Protein AF-A0AA50RWH6-F1 (afdb_monomer)

Organism: NCBI:txid2839264

Radius of gyration: 11.53 Å; Cα contacts (8 Å, |Δi|>4): 106; chains: 1; bounding box: 30×17×28 Å

InterPro domains:
  IPR000033 LDLR class B repeat [PF00058] (34-54)
  IPR000033 LDLR class B repeat [SM00135] (13-55)
  IPR011042 Six-bladed beta-propeller, TolB-like [G3DSA:2.120.10.30] (1-60)

Foldseek 3Di:
DWDAPPVRHPIDDADDDCVPPVAWDDWDDDDQWIWTAGPVVRFIWIAGRPHRPPIDTPDD

pLDDT: mean 93.64, std 6.29, range [61.53, 98.44]

Nearest PDB structures (foldseek):
  1ijq-assembly2_B  TM=9.665E-01  e=7.535E-04  Homo sapiens
  1ijq-assembly1_A  TM=9.589E-01  e=1.713E-03  Homo sapiens
  3m0c-assembly1_C  TM=9.589E-01  e=1.713E-03  Homo sapiens
  3p5b-assembly1_L  TM=9.487E-01  e=1.817E-03  Homo sapiens
  3p5c-assembly1_L  TM=9.487E-01  e=2.297E-03  Homo sapiens

Secondary structure (DSSP, 8-state):
-EE--TTS-S-EE----TTT-SSEEEEEEETTEEEEEETTTTEEEEEETTT--S-EE---

Mean predicted aligned error: 2.87 Å

Solvent-accessible surface area (backbone atoms only — not comparable to full-atom values): 3639 Å² total; per-residue (Å²): 88,69,51,55,46,96,89,62,47,80,66,43,84,31,46,87,47,79,87,76,56,72,46,65,76,50,75,53,75,58,93,69,32,33,34,36,34,24,70,83,76,72,37,40,32,39,23,32,60,84,71,36,47,84,64,42,71,74,59,132

Structure (mmCIF, N/CA/C/O backbone):
data_AF-A0AA50RWH6-F1
#
_entry.id   AF-A0AA50RWH6-F1
#
loop_
_atom_site.group_PDB
_atom_site.id
_atom_site.type_symbol
_atom_site.label_atom_id
_atom_site.label_alt_id
_atom_site.label_comp_id
_atom_site.label_asym_id
_atom_site.label_entity_id
_atom_site.label_seq_id
_atom_site.pdbx_PDB_ins_code
_atom_site.Cartn_x
_atom_site.Cartn_y
_atom_site.Cartn_z
_atom_site.occupancy
_atom_site.B_iso_or_equiv
_atom_site.auth_seq_id
_atom_site.auth_comp_id
_atom_site.auth_asym_id
_atom_site.auth_atom_id
_atom_site.pdbx_PDB_model_num
ATOM 1 N N . ILE A 1 1 ? 3.263 3.967 2.484 1.00 95.38 1 ILE A N 1
ATOM 2 C CA . ILE A 1 1 ? 3.014 2.877 1.507 1.00 95.38 1 ILE A CA 1
ATOM 3 C C . ILE A 1 1 ? 3.636 3.257 0.168 1.00 95.38 1 ILE A C 1
ATOM 5 O O . ILE A 1 1 ? 3.400 4.357 -0.330 1.00 95.38 1 ILE A O 1
ATOM 9 N N . SER A 1 2 ? 4.448 2.371 -0.402 1.00 97.38 2 SER A N 1
ATOM 10 C CA . SER A 1 2 ? 5.111 2.561 -1.698 1.00 97.38 2 SER A CA 1
ATOM 11 C C . SER A 1 2 ? 4.982 1.293 -2.539 1.00 97.38 2 SER A C 1
ATOM 13 O O . SER A 1 2 ? 4.795 0.215 -1.983 1.00 97.38 2 SER A O 1
ATOM 15 N N . SER A 1 3 ? 5.115 1.424 -3.856 1.00 97.56 3 SER A N 1
ATOM 16 C CA . SER A 1 3 ? 5.184 0.306 -4.803 1.00 97.56 3 SER A CA 1
ATOM 17 C C . SER A 1 3 ? 6.470 0.389 -5.624 1.00 97.56 3 SER A C 1
ATOM 19 O O . SER A 1 3 ? 7.036 1.472 -5.769 1.00 97.56 3 SER A O 1
ATOM 21 N N . CYS A 1 4 ? 6.923 -0.727 -6.187 1.00 98.12 4 CYS A N 1
ATOM 22 C CA . CYS A 1 4 ? 8.013 -0.789 -7.163 1.00 98.12 4 CYS A CA 1
ATOM 23 C C . CYS A 1 4 ? 7.816 -1.997 -8.086 1.00 98.12 4 CYS A C 1
ATOM 25 O O . CYS A 1 4 ? 7.006 -2.879 -7.794 1.00 98.12 4 CYS A O 1
ATOM 27 N N . ASN A 1 5 ? 8.561 -2.032 -9.187 1.00 98.31 5 ASN A N 1
ATOM 28 C CA . ASN A 1 5 ? 8.686 -3.222 -10.021 1.00 98.31 5 ASN A CA 1
ATOM 29 C C . ASN A 1 5 ? 9.467 -4.316 -9.269 1.00 98.31 5 ASN A C 1
ATOM 31 O O . ASN A 1 5 ? 10.163 -4.037 -8.289 1.00 98.31 5 ASN A O 1
ATOM 35 N N . TYR A 1 6 ? 9.380 -5.564 -9.739 1.00 97.94 6 TYR A N 1
ATOM 36 C CA . TYR A 1 6 ? 10.091 -6.694 -9.125 1.00 97.94 6 TYR A CA 1
ATOM 37 C C . TYR A 1 6 ? 11.619 -6.576 -9.196 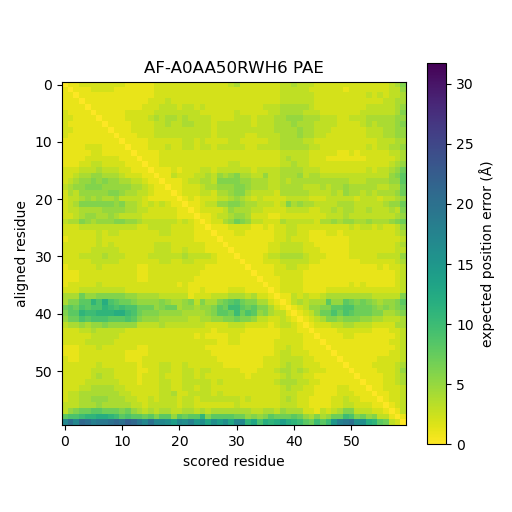1.00 97.94 6 TYR A C 1
ATOM 39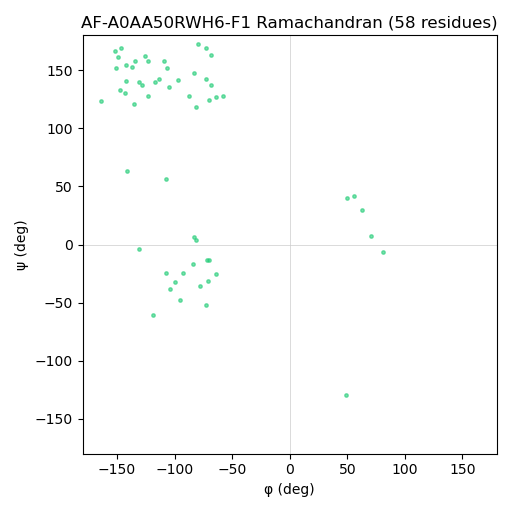 O O . TYR A 1 6 ? 12.311 -7.112 -8.338 1.00 97.94 6 TYR A O 1
ATOM 47 N N . ASP A 1 7 ? 12.144 -5.845 -10.179 1.00 98.19 7 ASP A N 1
ATOM 48 C CA . ASP A 1 7 ? 13.571 -5.519 -10.303 1.00 98.19 7 ASP A CA 1
ATOM 49 C C . ASP A 1 7 ? 14.000 -4.331 -9.415 1.00 98.19 7 ASP A C 1
ATOM 51 O O . ASP A 1 7 ? 15.141 -3.878 -9.478 1.00 98.19 7 ASP A O 1
ATOM 55 N N . GLY A 1 8 ? 13.083 -3.793 -8.603 1.00 98.12 8 GLY A N 1
ATOM 56 C CA . GLY A 1 8 ? 13.302 -2.630 -7.745 1.00 98.12 8 GLY A CA 1
ATOM 57 C C . GLY A 1 8 ? 13.193 -1.278 -8.458 1.00 98.12 8 GLY A C 1
ATOM 58 O O . GLY A 1 8 ? 13.196 -0.237 -7.795 1.00 98.12 8 GLY A O 1
ATOM 59 N N . SER A 1 9 ? 13.053 -1.254 -9.786 1.00 98.44 9 SER A N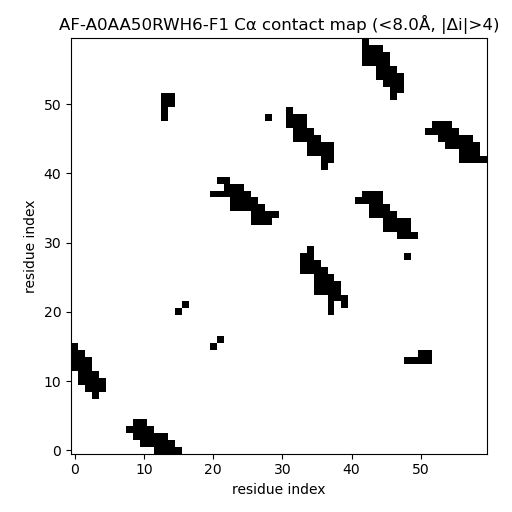 1
ATOM 60 C CA . SER A 1 9 ? 12.862 -0.020 -10.548 1.00 98.44 9 SER A CA 1
ATOM 61 C C . SER A 1 9 ? 11.455 0.559 -10.354 1.00 98.44 9 SER A C 1
ATOM 63 O O . SER A 1 9 ? 10.559 -0.057 -9.770 1.00 98.44 9 SER A O 1
ATOM 65 N N . GLY A 1 10 ? 11.242 1.790 -10.826 1.00 97.50 10 GLY A N 1
ATOM 66 C CA . GLY A 1 10 ? 9.903 2.383 -10.859 1.00 97.50 10 GLY A CA 1
ATOM 67 C C . GLY A 1 10 ? 9.264 2.578 -9.482 1.00 97.50 10 GLY A C 1
ATOM 68 O O . GLY A 1 10 ? 8.039 2.520 -9.369 1.00 97.50 10 GLY A O 1
ATOM 69 N N . ARG A 1 11 ? 10.066 2.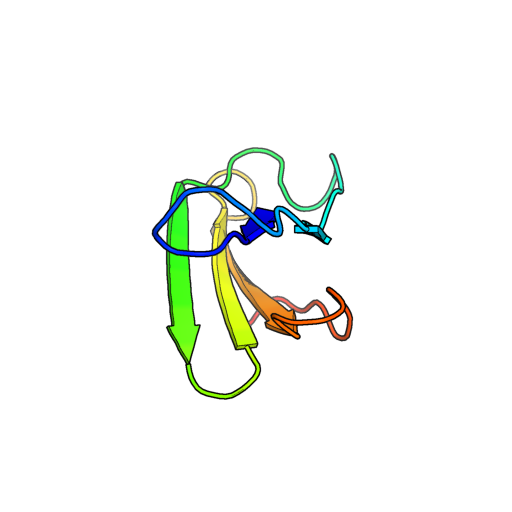796 -8.429 1.00 97.69 11 ARG A N 1
ATOM 70 C CA . ARG A 1 11 ? 9.551 3.062 -7.082 1.00 97.69 11 ARG A CA 1
ATOM 71 C C . ARG A 1 11 ? 8.639 4.294 -7.085 1.00 97.69 11 ARG A C 1
ATOM 73 O O . ARG A 1 11 ? 9.043 5.368 -7.524 1.00 97.69 11 ARG A O 1
ATOM 80 N N . ARG A 1 12 ? 7.428 4.155 -6.545 1.00 97.00 12 ARG A N 1
ATOM 81 C CA . ARG A 1 12 ? 6.431 5.227 -6.409 1.00 97.00 12 ARG A CA 1
ATOM 82 C C . ARG A 1 12 ? 5.927 5.309 -4.977 1.00 97.00 12 ARG A C 1
ATOM 84 O O . ARG A 1 12 ? 5.659 4.292 -4.335 1.00 97.00 12 ARG A O 1
ATOM 91 N N . LEU A 1 13 ? 5.791 6.531 -4.474 1.00 97.06 13 LEU A N 1
ATOM 92 C CA . LEU A 1 13 ? 5.112 6.791 -3.212 1.00 97.06 13 LEU A CA 1
ATOM 93 C C . LEU A 1 13 ? 3.603 6.825 -3.472 1.00 97.06 13 LEU A C 1
ATOM 95 O O . LEU A 1 13 ? 3.147 7.658 -4.245 1.00 97.06 13 LEU A O 1
ATOM 99 N N . ILE A 1 14 ? 2.853 5.917 -2.844 1.00 96.94 14 ILE A N 1
ATOM 100 C CA . ILE A 1 14 ? 1.394 5.827 -3.012 1.00 96.94 14 ILE A CA 1
ATOM 101 C C . ILE A 1 14 ? 0.678 6.595 -1.904 1.00 96.94 14 ILE A C 1
ATOM 103 O O . ILE A 1 14 ? -0.205 7.394 -2.180 1.00 96.94 14 ILE A O 1
ATOM 107 N N . LEU A 1 15 ? 1.074 6.379 -0.648 1.00 95.69 15 LEU A N 1
ATOM 108 C CA . LEU A 1 15 ? 0.470 7.047 0.503 1.00 95.69 15 LEU A CA 1
ATOM 109 C C . LEU A 1 15 ? 1.539 7.374 1.542 1.00 95.69 15 LEU A C 1
ATOM 111 O O . LEU A 1 15 ? 2.316 6.498 1.940 1.00 95.69 15 LEU A O 1
ATOM 115 N N . TYR A 1 16 ? 1.543 8.621 2.001 1.00 94.31 16 TYR A N 1
ATOM 116 C CA . TYR A 1 16 ? 2.337 9.100 3.125 1.00 94.31 16 TYR A CA 1
ATOM 117 C C . TYR A 1 16 ? 1.449 9.961 4.016 1.00 94.31 16 TYR A C 1
ATOM 119 O O . TYR A 1 16 ? 0.880 10.947 3.557 1.00 94.31 16 TYR A O 1
ATOM 127 N N . SER A 1 17 ? 1.313 9.571 5.278 1.00 90.12 17 SER A N 1
ATOM 128 C CA . SER A 1 17 ? 0.619 10.356 6.294 1.00 90.12 17 SER A CA 1
ATOM 129 C C . SER A 1 17 ? 0.996 9.815 7.664 1.00 90.12 17 SER A C 1
ATOM 131 O O . SER A 1 17 ? 0.789 8.636 7.939 1.00 90.12 17 SER A O 1
ATOM 133 N N . THR A 1 18 ? 1.524 10.681 8.523 1.00 88.75 18 THR A N 1
ATOM 134 C CA . THR A 1 18 ? 1.854 10.355 9.916 1.00 88.75 18 THR A CA 1
ATOM 135 C C . TH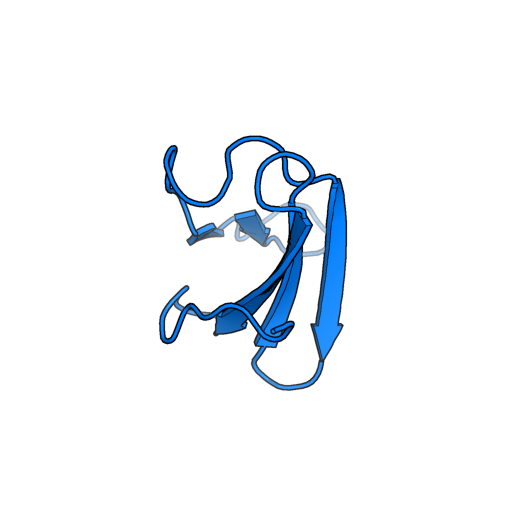R A 1 18 ? 0.616 10.179 10.795 1.00 88.75 18 THR A C 1
ATOM 137 O O . THR A 1 18 ? 0.727 9.652 11.892 1.00 88.75 18 THR A O 1
ATOM 140 N N . ASP A 1 19 ? -0.564 10.592 10.329 1.00 86.75 19 ASP A N 1
ATOM 141 C CA . ASP A 1 19 ? -1.823 10.461 11.076 1.00 86.75 19 ASP A CA 1
ATOM 142 C C . ASP A 1 19 ? -2.584 9.174 10.741 1.00 86.75 19 ASP A C 1
ATOM 144 O O . ASP A 1 19 ? -3.410 8.697 11.524 1.00 86.75 19 ASP A O 1
ATOM 148 N N . VAL A 1 20 ? -2.335 8.629 9.550 1.00 85.25 20 VAL A N 1
ATOM 149 C CA . VAL A 1 20 ? -3.016 7.446 9.011 1.00 85.25 20 VAL A CA 1
ATOM 150 C C . VAL A 1 20 ? -2.127 6.208 9.089 1.00 85.25 20 VAL A C 1
ATOM 152 O O . VAL A 1 20 ? -2.628 5.121 9.348 1.00 85.25 20 VAL A O 1
ATOM 155 N N . LEU A 1 21 ? -0.827 6.362 8.832 1.00 90.25 21 LEU A N 1
ATOM 156 C CA . LEU A 1 21 ? 0.156 5.279 8.815 1.00 90.25 21 LEU A CA 1
ATOM 157 C C . LEU A 1 21 ? 1.051 5.373 10.052 1.00 90.25 21 LEU A C 1
ATOM 159 O O . LEU A 1 21 ? 2.270 5.484 9.919 1.00 90.25 21 LEU A O 1
ATOM 163 N N . ARG A 1 22 ? 0.451 5.369 11.247 1.00 89.44 22 ARG A N 1
ATOM 164 C CA . ARG A 1 22 ? 1.220 5.441 12.497 1.00 89.44 22 ARG A CA 1
ATOM 165 C C . ARG A 1 22 ? 1.935 4.128 12.775 1.00 89.44 22 ARG A C 1
ATOM 167 O O . ARG A 1 22 ? 3.151 4.123 12.950 1.00 89.44 22 ARG A O 1
ATOM 174 N N . HIS A 1 23 ? 1.195 3.023 12.739 1.00 91.75 23 HIS A N 1
ATOM 175 C CA . HIS A 1 23 ? 1.716 1.685 13.003 1.00 91.75 23 HIS A CA 1
ATOM 176 C C . HIS A 1 23 ? 1.089 0.644 12.059 1.00 91.75 23 HIS A C 1
ATOM 178 O O . HIS A 1 23 ? 0.399 -0.274 12.517 1.00 91.75 23 HIS A O 1
ATOM 184 N N . PRO A 1 24 ? 1.322 0.757 10.734 1.00 93.25 24 PRO A N 1
ATOM 185 C CA . PRO A 1 24 ? 0.844 -0.233 9.781 1.00 93.25 24 PRO A CA 1
ATOM 186 C C . PRO A 1 24 ? 1.594 -1.562 9.957 1.00 93.25 24 PRO A C 1
ATOM 188 O O . PRO A 1 24 ? 2.817 -1.563 10.097 1.00 93.25 24 PRO A O 1
ATOM 191 N N . PHE A 1 25 ? 0.879 -2.690 9.911 1.00 91.44 25 PHE A N 1
ATOM 192 C CA . PHE A 1 25 ? 1.470 -4.018 10.132 1.00 91.44 25 PHE A CA 1
ATOM 193 C C . PHE A 1 25 ? 1.335 -4.955 8.926 1.00 91.44 25 PHE A C 1
ATOM 195 O O . PHE A 1 25 ? 2.338 -5.403 8.374 1.00 91.44 25 PHE A O 1
ATOM 202 N N . SER A 1 26 ? 0.108 -5.257 8.499 1.00 95.31 26 SER A N 1
ATOM 203 C CA . SER A 1 26 ? -0.149 -6.146 7.361 1.00 95.31 26 SER A CA 1
ATOM 204 C C . SER A 1 26 ? -0.622 -5.352 6.148 1.00 95.31 26 SER A C 1
ATOM 206 O O . SER A 1 26 ? -1.231 -4.294 6.303 1.00 95.31 26 SER A O 1
ATOM 208 N N . ILE A 1 27 ? -0.352 -5.861 4.945 1.00 97.00 27 ILE A N 1
ATOM 209 C CA . ILE A 1 27 ? -0.736 -5.235 3.678 1.00 97.00 27 ILE A CA 1
ATOM 210 C C . ILE A 1 27 ? -1.159 -6.297 2.658 1.00 97.00 27 ILE A C 1
ATOM 212 O O . ILE A 1 27 ? -0.544 -7.358 2.562 1.00 97.00 27 ILE A O 1
ATOM 216 N N . THR A 1 28 ? -2.202 -6.010 1.883 1.00 97.75 28 THR A N 1
ATOM 217 C CA . THR A 1 28 ? -2.634 -6.832 0.744 1.00 97.75 28 THR A CA 1
ATOM 218 C C . THR A 1 28 ? -3.225 -5.954 -0.361 1.00 97.75 28 THR A C 1
ATOM 220 O O . THR A 1 28 ? -3.473 -4.763 -0.162 1.00 97.75 28 THR A O 1
ATOM 223 N N . THR A 1 29 ? -3.450 -6.520 -1.543 1.00 97.94 29 THR A N 1
ATOM 224 C CA . THR A 1 29 ? -4.040 -5.823 -2.693 1.00 97.94 29 THR A CA 1
ATOM 225 C C . THR A 1 29 ? -5.178 -6.636 -3.287 1.00 97.94 29 THR A C 1
ATOM 227 O O . THR A 1 29 ? -5.043 -7.847 -3.446 1.00 97.94 29 THR A O 1
ATOM 230 N N . PHE A 1 30 ? -6.255 -5.966 -3.689 1.00 97.94 30 PHE A N 1
ATOM 231 C CA . PHE A 1 30 ? -7.353 -6.558 -4.452 1.00 97.94 30 PHE A CA 1
ATOM 232 C C . PHE A 1 30 ? -7.927 -5.493 -5.387 1.00 97.94 30 PHE A C 1
ATOM 234 O O . PHE A 1 30 ? -8.132 -4.356 -4.963 1.00 97.94 30 PHE A O 1
ATOM 241 N N . GLU A 1 31 ? -8.132 -5.840 -6.660 1.00 97.56 31 GLU A N 1
ATOM 242 C CA . GLU A 1 31 ? -8.542 -4.891 -7.709 1.00 97.56 31 GLU A CA 1
ATOM 243 C C . GLU A 1 31 ? -7.671 -3.617 -7.697 1.00 97.56 31 GLU A C 1
ATOM 245 O O . GLU A 1 31 ? -6.440 -3.712 -7.671 1.00 97.56 31 GLU A O 1
ATOM 250 N N . ASP A 1 32 ? -8.279 -2.430 -7.694 1.00 98.00 32 ASP A N 1
ATOM 251 C CA . ASP A 1 32 ? -7.601 -1.129 -7.693 1.00 98.00 32 ASP A CA 1
ATOM 252 C C . ASP A 1 32 ? -7.160 -0.66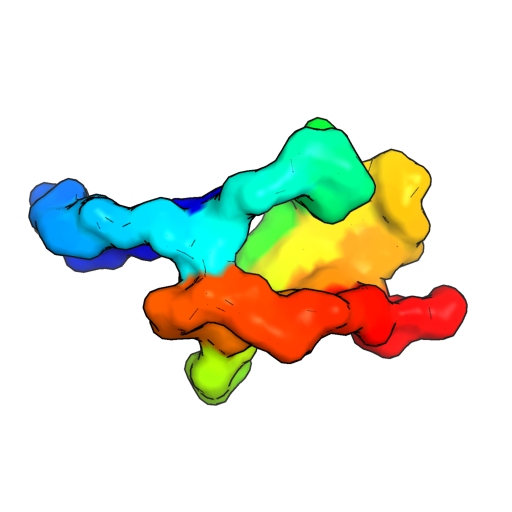5 -6.298 1.00 98.00 32 ASP A C 1
ATOM 254 O O . ASP A 1 32 ? -6.659 0.451 -6.139 1.00 98.00 32 ASP A O 1
ATOM 258 N N . TRP A 1 33 ? -7.306 -1.511 -5.279 1.00 98.12 33 TRP A N 1
ATOM 259 C CA . TRP A 1 33 ? -7.162 -1.128 -3.881 1.00 98.12 33 TRP A CA 1
ATOM 260 C C . TRP A 1 33 ? -5.953 -1.789 -3.220 1.00 98.12 33 TRP A C 1
ATOM 262 O O . TRP A 1 33 ? -5.629 -2.959 -3.448 1.00 98.12 33 TRP A O 1
ATOM 272 N N . VAL A 1 34 ? -5.297 -1.017 -2.357 1.00 97.88 34 VAL A N 1
ATOM 273 C CA . VAL A 1 34 ? -4.368 -1.522 -1.347 1.00 97.88 34 VAL A CA 1
ATOM 274 C C . VAL A 1 34 ? -5.055 -1.453 0.005 1.00 97.88 34 VAL A C 1
ATOM 276 O O . VAL A 1 34 ? -5.680 -0.444 0.326 1.00 97.88 34 VAL A O 1
ATOM 279 N N . TYR A 1 35 ? -4.927 -2.520 0.784 1.00 96.88 35 TYR A N 1
ATOM 280 C CA . TYR A 1 35 ? -5.492 -2.649 2.117 1.00 96.88 35 TYR A CA 1
ATOM 281 C C . TYR A 1 35 ? -4.365 -2.804 3.122 1.00 96.88 35 TYR A C 1
ATOM 283 O O . TYR A 1 35 ? -3.405 -3.524 2.847 1.00 96.88 35 TYR A O 1
ATOM 291 N N . TRP A 1 36 ? -4.481 -2.169 4.283 1.00 96.19 36 TRP A N 1
ATOM 292 C CA . TRP A 1 36 ? -3.539 -2.374 5.381 1.00 96.19 36 TRP A CA 1
ATOM 293 C C . TRP A 1 36 ? -4.240 -2.364 6.733 1.00 96.19 36 TRP A C 1
ATOM 295 O O . TRP A 1 36 ? -5.297 -1.754 6.894 1.00 96.19 36 TRP A O 1
ATOM 305 N N . THR A 1 37 ? -3.632 -3.039 7.703 1.00 94.31 37 THR A N 1
ATOM 306 C CA . THR A 1 37 ? -4.017 -2.956 9.115 1.00 94.31 37 THR A CA 1
ATOM 307 C C . THR A 1 37 ? -3.127 -1.956 9.840 1.00 94.31 37 THR A C 1
ATOM 309 O O . THR A 1 37 ? -1.924 -1.917 9.582 1.00 94.31 37 THR A O 1
ATOM 312 N N . ASP A 1 38 ? -3.700 -1.174 10.756 1.00 90.50 38 ASP A N 1
ATOM 313 C CA . ASP A 1 38 ? -2.961 -0.284 11.662 1.00 90.50 38 ASP A CA 1
ATOM 314 C C . ASP A 1 38 ? -3.295 -0.617 13.128 1.00 90.50 38 ASP A C 1
ATOM 316 O O . ASP A 1 38 ? -4.471 -0.711 13.491 1.00 90.50 38 ASP A O 1
ATOM 320 N N . TRP A 1 39 ? -2.264 -0.838 13.955 1.00 82.00 39 TRP A N 1
ATOM 321 C CA . TRP A 1 39 ? -2.421 -1.252 15.360 1.00 82.00 39 TRP A CA 1
ATOM 322 C C . TRP A 1 39 ? -2.954 -0.156 16.276 1.00 82.00 39 TRP A C 1
ATOM 324 O O . TRP A 1 39 ? -3.638 -0.460 17.248 1.00 82.00 39 TRP A O 1
ATOM 334 N N . GLU A 1 40 ? -2.654 1.109 16.001 1.00 80.31 40 GLU A N 1
ATOM 335 C CA . GLU A 1 40 ? -3.099 2.194 16.876 1.00 80.31 40 GLU A CA 1
ATOM 336 C C . GLU A 1 40 ? -4.576 2.506 16.634 1.00 80.31 40 GLU A C 1
ATOM 338 O O . GLU A 1 40 ? -5.330 2.786 17.564 1.00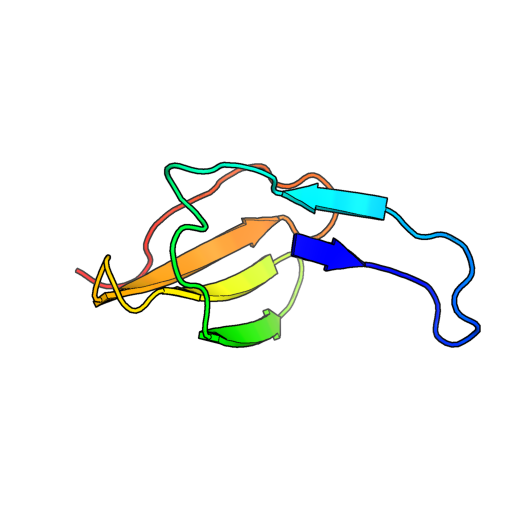 80.31 40 GLU A O 1
ATOM 343 N N . LYS A 1 41 ? -5.008 2.398 15.375 1.00 79.06 41 LYS A N 1
ATOM 344 C CA . LYS A 1 41 ? -6.402 2.618 14.974 1.00 79.06 41 LYS A CA 1
ATOM 345 C C . LYS A 1 41 ? -7.288 1.381 15.152 1.00 79.06 41 LYS A C 1
ATOM 347 O O . LYS A 1 41 ? -8.504 1.524 15.107 1.00 79.06 41 LYS A O 1
ATOM 352 N N . ASN A 1 42 ? -6.699 0.190 15.302 1.00 86.06 42 ASN A N 1
ATOM 353 C CA . ASN A 1 42 ? -7.399 -1.101 15.324 1.00 86.06 42 ASN A CA 1
ATOM 354 C C . ASN A 1 42 ? -8.378 -1.287 14.149 1.00 86.06 42 ASN A C 1
ATOM 356 O O . ASN A 1 42 ? -9.469 -1.826 14.314 1.00 86.06 42 ASN A O 1
ATOM 360 N N . ALA A 1 43 ? -7.982 -0.845 12.953 1.00 90.06 43 ALA A N 1
ATOM 361 C CA . ALA A 1 43 ? -8.830 -0.874 11.767 1.00 90.06 43 ALA A CA 1
ATOM 362 C C . ALA A 1 43 ? -8.068 -1.354 10.524 1.00 90.06 43 ALA A C 1
ATOM 364 O O . ALA A 1 43 ? -6.853 -1.181 10.387 1.00 90.06 43 ALA A O 1
ATOM 365 N N . VAL A 1 44 ? -8.820 -1.940 9.592 1.00 94.19 44 VAL A N 1
ATOM 366 C CA . VAL A 1 44 ? -8.425 -2.155 8.200 1.00 94.19 44 VAL A CA 1
ATOM 367 C C . VAL A 1 44 ? -8.790 -0.910 7.405 1.00 94.19 44 VAL A C 1
ATOM 369 O O . VAL A 1 44 ? -9.944 -0.478 7.409 1.00 94.19 44 VAL A O 1
ATOM 372 N N . TYR A 1 45 ? -7.822 -0.376 6.678 1.00 95.31 45 TYR A N 1
ATOM 373 C CA . TYR A 1 45 ? -8.005 0.727 5.746 1.00 95.31 45 TYR A CA 1
ATOM 374 C C . TYR A 1 45 ? -7.865 0.246 4.307 1.00 95.31 45 TYR A C 1
ATOM 376 O O . TYR A 1 45 ? -7.187 -0.751 4.054 1.00 95.31 45 TYR A 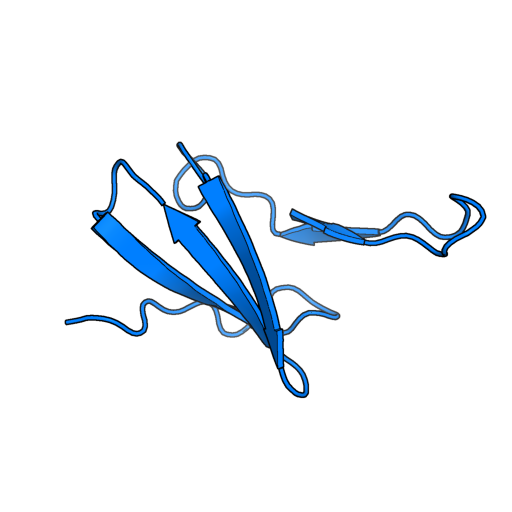O 1
ATOM 384 N N . ARG A 1 46 ? -8.437 0.996 3.359 1.00 96.38 46 ARG A N 1
ATOM 385 C CA . ARG A 1 46 ? -8.009 0.964 1.952 1.00 96.38 46 ARG A CA 1
ATOM 386 C C . ARG A 1 46 ? -7.674 2.341 1.423 1.00 96.38 46 ARG A C 1
ATOM 388 O O . ARG A 1 46 ? -8.153 3.335 1.956 1.00 96.38 46 ARG A O 1
ATOM 395 N N . ALA A 1 47 ? -6.938 2.354 0.319 1.00 97.69 47 ALA A N 1
ATOM 396 C CA . ALA A 1 47 ? -6.793 3.476 -0.601 1.00 97.69 47 ALA A CA 1
ATOM 397 C C . ALA A 1 47 ? -6.556 2.940 -2.022 1.00 97.69 47 ALA A C 1
ATOM 399 O O . ALA A 1 47 ? -6.183 1.774 -2.199 1.00 97.69 47 ALA A O 1
ATOM 400 N N . ASN A 1 48 ? -6.766 3.765 -3.047 1.00 98.00 48 ASN A N 1
ATOM 401 C CA . ASN A 1 48 ? -6.461 3.381 -4.423 1.00 98.00 48 ASN A CA 1
ATOM 402 C C . ASN A 1 48 ? -4.945 3.152 -4.577 1.00 98.00 48 ASN A C 1
ATOM 404 O O . ASN A 1 48 ? -4.131 4.017 -4.239 1.00 98.00 48 ASN A O 1
ATOM 408 N N . LYS A 1 49 ? -4.546 1.990 -5.102 1.00 97.50 49 LYS A N 1
ATOM 409 C CA . LYS A 1 49 ? -3.142 1.546 -5.136 1.00 97.50 49 LYS A CA 1
ATOM 410 C C . LYS A 1 49 ? -2.255 2.334 -6.104 1.00 97.50 49 LYS A C 1
ATOM 412 O O . LYS A 1 49 ? -1.037 2.196 -6.042 1.00 97.50 49 LYS A O 1
ATOM 417 N N . PHE A 1 50 ? -2.840 3.135 -6.996 1.00 96.81 50 PHE A N 1
ATOM 418 C CA . PHE A 1 50 ? -2.110 3.904 -8.004 1.00 96.81 50 PHE A CA 1
ATOM 419 C C . PHE A 1 50 ? -1.904 5.367 -7.613 1.00 96.81 50 PHE A C 1
ATOM 421 O O . PHE A 1 50 ? -0.897 5.956 -8.001 1.00 96.81 50 PHE A O 1
ATOM 428 N N . ASN A 1 51 ? -2.848 5.959 -6.876 1.00 96.19 51 ASN A N 1
ATOM 429 C CA . ASN A 1 51 ? -2.841 7.394 -6.575 1.00 96.19 51 ASN A CA 1
ATOM 430 C C . ASN A 1 51 ? -3.043 7.739 -5.087 1.00 96.19 51 ASN A C 1
ATOM 432 O O . ASN A 1 51 ? -2.999 8.917 -4.741 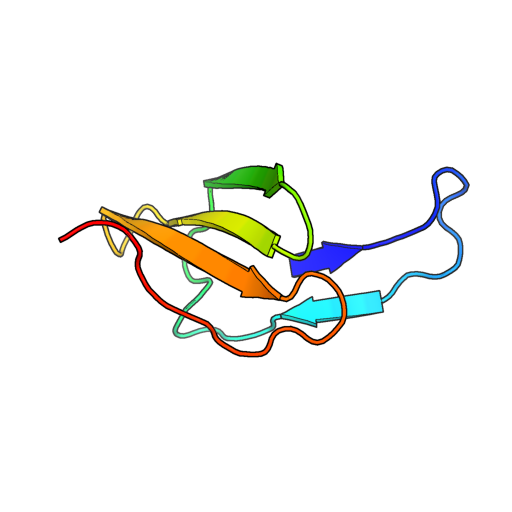1.00 96.19 51 ASN A O 1
ATOM 436 N N . GLY A 1 52 ? -3.281 6.748 -4.221 1.00 96.06 52 GLY A N 1
ATOM 437 C CA . GLY A 1 52 ? -3.464 6.945 -2.781 1.00 96.06 52 GLY A CA 1
ATOM 438 C C . GLY A 1 52 ? -4.766 7.638 -2.369 1.00 96.06 52 GLY A C 1
ATOM 439 O O . GLY A 1 52 ? -4.919 7.964 -1.193 1.00 96.06 52 GLY A O 1
ATOM 440 N N . LYS A 1 53 ? -5.697 7.882 -3.301 1.00 96.19 53 LYS A N 1
ATOM 441 C CA . LYS A 1 53 ? -6.985 8.541 -3.035 1.00 96.19 53 LYS A CA 1
ATOM 442 C C . LYS A 1 53 ? -8.015 7.584 -2.436 1.00 96.19 53 LYS A C 1
ATOM 444 O O . LYS A 1 53 ? -7.791 6.375 -2.349 1.00 96.19 53 LYS A O 1
ATOM 449 N N . ASP A 1 54 ? -9.146 8.164 -2.034 1.00 95.88 54 ASP A N 1
ATOM 450 C CA . ASP A 1 54 ? -10.329 7.467 -1.513 1.00 95.88 54 ASP A CA 1
ATOM 451 C C . ASP A 1 54 ? -10.003 6.582 -0.309 1.00 95.88 54 ASP A C 1
ATOM 453 O O . ASP A 1 54 ? -10.452 5.442 -0.169 1.00 95.88 54 ASP A O 1
ATOM 457 N N . MET A 1 55 ? -9.163 7.144 0.560 1.00 94.44 55 MET A N 1
ATOM 458 C CA . MET A 1 55 ? -8.731 6.503 1.781 1.00 94.44 55 MET A CA 1
ATOM 459 C C . MET A 1 55 ? -9.884 6.415 2.780 1.00 94.44 55 MET A C 1
ATOM 461 O O . MET A 1 55 ? -10.450 7.437 3.167 1.00 94.44 55 MET A O 1
ATOM 465 N N . MET A 1 56 ? -10.190 5.209 3.251 1.00 94.19 56 MET A N 1
ATOM 466 C CA . MET A 1 56 ? -11.241 4.995 4.248 1.00 94.19 56 MET A CA 1
ATOM 467 C C . MET A 1 56 ? -10.960 3.781 5.131 1.00 94.19 56 MET A C 1
ATOM 469 O O . MET A 1 56 ? -10.316 2.825 4.694 1.00 94.19 56 MET A O 1
ATOM 473 N N . ALA A 1 57 ? -11.472 3.820 6.362 1.00 93.69 57 ALA A N 1
ATOM 474 C CA . ALA A 1 57 ? -11.592 2.637 7.207 1.00 93.69 57 ALA A CA 1
ATOM 475 C C . ALA A 1 57 ? -12.721 1.738 6.678 1.00 93.69 57 ALA A C 1
ATOM 477 O O . ALA A 1 57 ? -13.741 2.235 6.199 1.00 93.69 57 ALA A O 1
ATOM 478 N N . ILE A 1 58 ? -12.521 0.423 6.736 1.00 92.81 58 ILE A N 1
ATOM 479 C CA . ILE A 1 58 ? -13.480 -0.585 6.250 1.00 92.81 58 ILE A CA 1
ATOM 480 C C . ILE A 1 58 ? -14.166 -1.306 7.408 1.00 92.81 58 ILE A C 1
ATOM 482 O O . ILE A 1 58 ? -15.276 -1.808 7.256 1.00 92.81 58 ILE A O 1
ATOM 486 N N . THR A 1 59 ? -13.524 -1.344 8.571 1.00 85.81 59 THR A N 1
ATOM 487 C CA . THR A 1 59 ? -14.151 -1.826 9.805 1.00 85.81 59 THR A CA 1
ATOM 488 C C . THR A 1 59 ? -14.949 -0.691 10.435 1.00 85.81 59 THR A C 1
ATOM 490 O O . THR A 1 59 ? -14.591 0.481 10.294 1.00 85.81 59 THR A O 1
ATOM 493 N N . SER A 1 60 ? -16.048 -1.063 11.092 1.00 61.53 60 SER A N 1
ATOM 494 C CA . SER A 1 60 ? -16.776 -0.210 12.040 1.00 61.53 60 SER A CA 1
ATOM 495 C C . SER A 1 60 ? -16.166 -0.309 13.430 1.00 61.53 60 SER A C 1
ATOM 497 O O . SER A 1 60 ? -15.513 -1.349 13.687 1.00 61.53 60 SER A O 1
#

Sequence (60 aa):
ISSCNYDGSGRRLILYSTDVLRHPFSITTFEDWVYWTDWEKNAVYRANKFNGKDMMAITS